Protein AF-A0A9W8DHP5-F1 (afdb_monomer_lite)

Foldseek 3Di:
DDDDDDPDDPPCDDPDDDDDDDDPDPPDFPLWAWDWDWFPDPDTWTWTWTQTPNFIKIATPPQRWIQQLRLVVVLVDDPVVSVVLLVPAPPWDAACDGDPNPGHITHHLVSSCVVCVVSVNCVVCVLSSPPDVVVRHD

Organism: NCBI:txid78921

Radius of gyration: 16.14 Å; chains: 1; bounding box: 45×44×38 Å

pLDDT: mean 78.42, std 23.82, range [28.86, 98.69]

Structure (mmCIF, N/CA/C/O backbone):
data_AF-A0A9W8DHP5-F1
#
_entry.id   AF-A0A9W8DHP5-F1
#
loop_
_atom_site.group_PDB
_atom_site.id
_atom_site.type_symbol
_atom_site.label_atom_id
_atom_site.label_alt_id
_atom_site.label_comp_id
_atom_site.label_asym_id
_atom_site.label_entity_id
_atom_site.label_seq_id
_atom_site.pdbx_PDB_ins_code
_atom_site.Cartn_x
_atom_site.Cartn_y
_atom_site.Cartn_z
_atom_site.occupancy
_atom_site.B_iso_or_equiv
_atom_site.auth_seq_id
_atom_site.auth_comp_id
_atom_site.auth_asym_id
_atom_site.auth_atom_id
_atom_site.pdbx_PDB_model_num
ATOM 1 N N . MET A 1 1 ? 25.128 29.783 13.810 1.00 34.41 1 MET A N 1
ATOM 2 C CA . MET A 1 1 ? 24.479 30.922 13.139 1.00 34.41 1 MET A CA 1
ATOM 3 C C . MET A 1 1 ? 2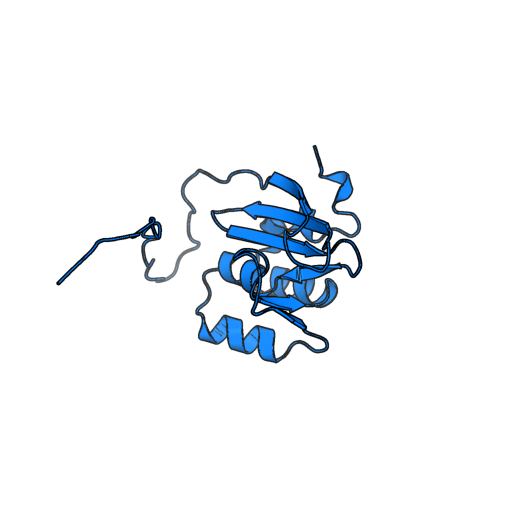3.971 30.416 11.815 1.00 34.41 1 MET A C 1
ATOM 5 O O . MET A 1 1 ? 24.686 29.699 11.128 1.00 34.41 1 MET A O 1
ATOM 9 N N . ASP A 1 2 ? 22.692 30.668 11.618 1.00 41.25 2 ASP A N 1
ATOM 10 C CA . ASP A 1 2 ? 21.738 30.018 10.730 1.00 41.25 2 ASP A CA 1
ATOM 11 C C . ASP A 1 2 ? 22.034 30.144 9.241 1.00 41.25 2 ASP A C 1
ATOM 13 O O . ASP A 1 2 ? 22.522 31.180 8.821 1.00 41.25 2 ASP A O 1
ATOM 17 N N . HIS A 1 3 ? 21.575 29.158 8.461 1.00 34.44 3 HIS A N 1
ATOM 18 C CA . HIS A 1 3 ? 20.894 29.363 7.173 1.00 34.44 3 HIS A CA 1
ATOM 19 C C . HIS A 1 3 ? 19.918 28.184 6.961 1.00 34.44 3 HIS A C 1
ATOM 21 O O . HIS A 1 3 ? 20.326 27.046 6.770 1.00 34.44 3 HIS A O 1
ATOM 27 N N . HIS A 1 4 ? 18.653 28.373 7.342 1.00 30.77 4 HIS A N 1
ATOM 28 C CA . HIS A 1 4 ? 17.521 28.675 6.451 1.00 30.77 4 HIS A CA 1
ATOM 29 C C . HIS A 1 4 ? 16.943 27.469 5.681 1.00 30.77 4 HIS A C 1
ATOM 31 O O . HIS A 1 4 ? 17.369 27.123 4.589 1.00 30.77 4 HIS A O 1
ATOM 37 N N . ALA A 1 5 ? 15.913 26.890 6.312 1.00 42.97 5 ALA A N 1
ATOM 38 C CA . ALA A 1 5 ? 14.591 26.596 5.757 1.00 42.97 5 ALA A CA 1
ATOM 39 C C . ALA A 1 5 ? 14.482 25.906 4.382 1.00 42.97 5 ALA A C 1
ATOM 41 O O . ALA A 1 5 ? 14.452 26.559 3.347 1.00 42.97 5 ALA A O 1
ATOM 42 N N . HIS A 1 6 ? 14.162 24.610 4.415 1.00 33.91 6 HIS A N 1
ATOM 43 C CA . HIS A 1 6 ? 13.219 24.018 3.463 1.00 33.91 6 HIS A CA 1
ATOM 44 C C . HIS A 1 6 ? 12.090 23.339 4.239 1.00 33.91 6 HIS A C 1
ATOM 46 O O . HIS A 1 6 ? 12.105 22.145 4.527 1.00 33.91 6 HIS A O 1
ATOM 52 N N . ASN A 1 7 ? 11.126 24.172 4.630 1.00 40.03 7 ASN A N 1
ATOM 53 C CA . ASN A 1 7 ? 9.798 23.755 5.042 1.00 40.03 7 ASN A CA 1
ATOM 54 C C . ASN A 1 7 ? 8.943 23.661 3.770 1.00 40.03 7 ASN A C 1
ATOM 56 O O . ASN A 1 7 ? 8.322 24.640 3.365 1.00 40.03 7 ASN A O 1
ATOM 60 N N . GLU A 1 8 ? 8.967 22.512 3.098 1.00 38.72 8 GLU A N 1
ATOM 61 C CA . GLU A 1 8 ? 8.029 22.217 2.013 1.00 38.72 8 GLU A CA 1
ATOM 62 C C . GLU A 1 8 ? 6.821 21.473 2.587 1.00 38.72 8 GLU A C 1
ATOM 64 O O . GLU A 1 8 ? 6.840 20.261 2.789 1.00 38.72 8 GLU A O 1
ATOM 69 N N . LEU A 1 9 ? 5.797 22.270 2.905 1.00 34.69 9 LEU A N 1
ATOM 70 C CA . LEU A 1 9 ? 4.367 21.951 2.885 1.00 34.69 9 LEU A CA 1
ATOM 71 C C . LEU A 1 9 ? 4.017 20.470 3.117 1.00 34.69 9 LEU A C 1
ATOM 73 O O . LEU A 1 9 ? 3.530 19.769 2.227 1.00 34.69 9 LEU A O 1
ATOM 77 N N . LEU A 1 10 ? 4.145 20.023 4.368 1.00 35.66 10 LEU A N 1
ATOM 78 C CA . LEU A 1 10 ? 3.189 19.051 4.883 1.00 35.66 10 LEU A CA 1
ATOM 79 C C . LEU A 1 10 ? 1.834 19.755 4.845 1.00 35.66 10 LEU A C 1
ATOM 81 O O . LEU A 1 10 ? 1.572 20.640 5.654 1.00 35.66 10 LEU A O 1
ATOM 85 N N . ALA A 1 11 ? 1.007 19.429 3.851 1.00 33.66 11 ALA A N 1
ATOM 86 C CA . ALA A 1 11 ? -0.389 19.820 3.873 1.00 33.66 11 ALA A CA 1
ATOM 87 C C . ALA A 1 11 ? -0.961 19.352 5.218 1.00 33.66 11 ALA A C 1
ATOM 89 O O . ALA A 1 11 ? -1.022 18.151 5.491 1.00 33.66 11 ALA A O 1
ATOM 90 N N . GLU A 1 12 ? -1.285 20.319 6.073 1.00 28.86 12 GLU A N 1
ATOM 91 C CA . GLU A 1 12 ? -1.978 20.149 7.343 1.00 28.86 12 GLU A CA 1
ATOM 92 C C . GLU A 1 12 ? -3.322 19.471 7.050 1.00 28.86 12 GLU A C 1
ATOM 94 O O . GLU A 1 12 ? -4.340 20.117 6.800 1.00 28.86 12 GLU A O 1
ATOM 99 N N . HIS A 1 13 ? -3.327 18.142 6.988 1.00 39.03 13 HIS A N 1
ATOM 100 C CA . HIS A 1 13 ? -4.560 17.379 6.941 1.00 39.03 13 HIS A CA 1
ATOM 101 C C . HIS A 1 13 ? -5.143 17.388 8.358 1.00 39.03 13 HIS A C 1
ATOM 103 O O . HIS A 1 13 ? -4.475 16.912 9.282 1.00 39.03 13 HIS A O 1
ATOM 109 N N . PRO A 1 14 ? -6.357 17.925 8.564 1.00 29.91 14 PRO A N 1
ATOM 110 C CA . PRO A 1 14 ? -6.941 18.009 9.891 1.00 29.91 14 PRO A CA 1
ATOM 111 C C . PRO A 1 14 ? -7.077 16.607 10.495 1.00 29.91 14 PRO A C 1
ATOM 113 O O . PRO A 1 14 ? -7.586 15.682 9.858 1.00 29.91 14 PRO A O 1
ATOM 116 N N . ILE A 1 15 ? -6.622 16.456 11.742 1.00 33.28 15 ILE A N 1
ATOM 117 C CA . ILE A 1 15 ? -6.877 15.271 12.563 1.00 33.28 15 ILE A CA 1
ATOM 118 C C . ILE A 1 15 ? -8.383 15.249 12.843 1.00 33.28 15 ILE A C 1
ATOM 120 O O . ILE A 1 15 ? -8.866 15.922 13.750 1.00 33.28 15 ILE A O 1
ATOM 124 N N . LEU A 1 16 ? -9.143 14.505 12.039 1.00 34.16 16 LEU A N 1
ATOM 125 C CA . LEU A 1 16 ? -10.560 14.268 12.298 1.00 34.16 16 LEU A CA 1
ATOM 126 C C . LEU A 1 16 ? -10.688 13.313 13.490 1.00 34.16 16 LEU A C 1
ATOM 128 O O . LEU A 1 16 ? -10.375 12.124 13.402 1.00 34.16 16 LEU A O 1
ATOM 132 N N . THR A 1 17 ? -11.141 13.845 14.622 1.00 31.91 17 THR A N 1
ATOM 133 C CA . THR A 1 17 ? -11.606 13.064 15.767 1.00 31.91 17 THR A CA 1
ATOM 134 C C . THR A 1 17 ? -12.852 12.275 15.353 1.00 31.91 17 THR A C 1
ATOM 136 O O . THR A 1 17 ? -13.871 12.839 14.964 1.00 31.91 17 THR A O 1
ATOM 139 N N . TYR A 1 18 ? -12.762 10.943 15.379 1.00 39.44 18 TYR A N 1
ATOM 140 C CA . TYR A 1 18 ? -13.830 10.058 14.914 1.00 39.44 18 TYR A CA 1
ATOM 141 C C . TYR A 1 18 ? -14.771 9.683 16.065 1.00 39.44 18 TYR A C 1
ATOM 143 O O . TYR A 1 18 ? -14.466 8.797 16.864 1.00 39.44 18 TYR A O 1
ATOM 151 N N . SER A 1 19 ? -15.931 10.332 16.131 1.00 31.70 19 SER A N 1
ATOM 152 C CA . SER A 1 19 ? -17.087 9.871 16.902 1.00 31.70 19 SER A CA 1
ATOM 153 C C . SER A 1 19 ? -18.234 9.582 15.938 1.00 31.70 19 SER A C 1
ATOM 155 O O . SER A 1 19 ? -18.848 10.512 15.432 1.00 31.70 19 SER A O 1
ATOM 157 N N . GLY A 1 20 ? -18.481 8.293 15.681 1.00 41.78 20 GLY A N 1
ATOM 158 C CA . GLY A 1 20 ? -19.734 7.750 15.143 1.00 41.78 20 GLY A CA 1
ATOM 159 C C . GLY A 1 20 ? -20.350 8.490 13.952 1.00 41.78 20 GLY A C 1
ATOM 160 O O . GLY A 1 20 ? -21.225 9.328 14.123 1.00 41.78 20 GLY A O 1
ATOM 161 N N . GLY A 1 21 ? -19.961 8.107 12.740 1.00 32.38 21 GLY A N 1
ATOM 162 C CA . GLY A 1 21 ? -20.611 8.556 11.510 1.00 32.38 21 GLY A CA 1
ATOM 163 C C . GLY A 1 21 ? -19.720 8.270 10.313 1.00 32.38 21 GLY A C 1
ATOM 164 O O . GLY A 1 21 ? -18.510 8.477 10.373 1.00 32.38 21 GLY A O 1
ATOM 165 N N . VAL A 1 22 ? -20.287 7.729 9.237 1.00 43.22 22 VAL A N 1
ATOM 166 C CA . VAL A 1 22 ? -19.584 7.563 7.957 1.00 43.22 22 VAL A CA 1
ATOM 167 C C . VAL A 1 22 ? -18.977 8.922 7.579 1.00 43.22 22 VAL A C 1
ATOM 169 O O . VAL A 1 22 ? -19.721 9.905 7.563 1.00 43.22 22 VAL A O 1
ATOM 172 N N . PRO A 1 23 ? -17.661 9.041 7.322 1.00 40.53 23 PRO A N 1
ATOM 173 C CA . PRO A 1 23 ? -17.107 10.326 6.937 1.00 40.53 23 PRO A CA 1
ATOM 174 C C . PRO A 1 23 ? -17.647 10.681 5.550 1.00 40.53 23 PRO A C 1
ATOM 176 O O . PRO A 1 23 ? -17.339 10.026 4.555 1.00 40.53 23 PRO A O 1
ATOM 179 N N . ALA A 1 24 ? -18.475 11.722 5.489 1.00 41.94 24 ALA A N 1
ATOM 180 C CA . ALA A 1 24 ? -18.806 12.394 4.246 1.00 41.94 24 ALA A CA 1
ATOM 181 C C . ALA A 1 24 ? -17.534 13.105 3.766 1.00 41.94 24 ALA A C 1
ATOM 183 O O . ALA A 1 24 ? -17.223 14.211 4.205 1.00 41.94 24 ALA A O 1
ATOM 184 N N . TYR A 1 25 ? -16.742 12.435 2.929 1.00 41.56 25 TYR A N 1
ATOM 185 C CA . TYR A 1 25 ? -15.581 13.050 2.293 1.00 41.56 25 TYR A CA 1
ATOM 186 C C . TYR A 1 25 ? -16.060 14.236 1.435 1.00 41.56 25 TYR A C 1
ATOM 188 O O . TYR A 1 25 ? -16.871 14.022 0.529 1.00 41.56 25 TYR A O 1
ATOM 196 N N . PRO A 1 26 ? -15.610 15.482 1.689 1.00 35.19 26 PRO A N 1
ATOM 197 C CA . PRO A 1 26 ? -15.983 16.607 0.848 1.00 35.19 26 PRO A CA 1
ATOM 198 C C . PRO A 1 26 ? -15.439 16.414 -0.572 1.00 35.19 26 PRO A C 1
ATOM 200 O O . PRO A 1 26 ? -14.327 15.931 -0.795 1.00 35.19 26 PRO A O 1
ATOM 203 N N . VAL A 1 27 ? -16.285 16.785 -1.530 1.00 41.41 27 VAL A N 1
ATOM 204 C CA . VAL A 1 27 ? -16.151 16.632 -2.979 1.00 41.41 27 VAL A CA 1
ATOM 205 C C . VAL A 1 27 ? -14.848 17.247 -3.497 1.00 41.41 27 VAL A C 1
ATOM 207 O O . VAL A 1 27 ? -14.752 18.430 -3.795 1.00 41.41 27 VAL A O 1
ATOM 210 N N . SER A 1 28 ? -13.828 16.411 -3.624 1.00 41.19 28 SER A N 1
ATOM 211 C CA . SER A 1 28 ? -12.833 16.460 -4.702 1.00 41.19 28 SER A CA 1
ATOM 212 C C . SER A 1 28 ? -12.175 15.086 -4.814 1.00 41.19 28 SER A C 1
ATOM 214 O O . SER A 1 28 ? -10.959 14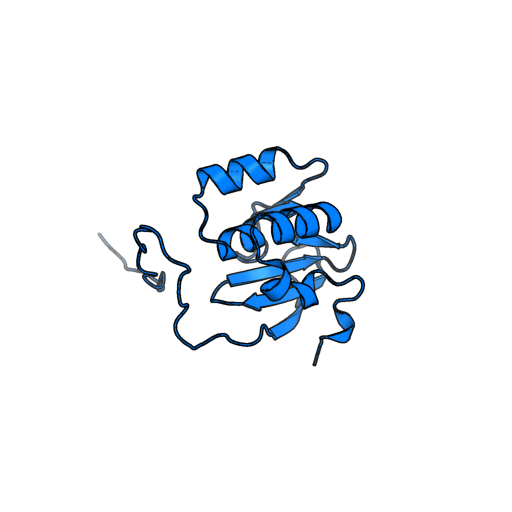.920 -4.742 1.00 41.19 28 SER A O 1
ATOM 216 N N . VAL A 1 29 ? -13.020 14.064 -4.990 1.00 42.66 29 VAL A N 1
ATOM 217 C CA . VAL A 1 29 ? -12.588 12.749 -5.462 1.00 42.66 29 VAL A CA 1
ATOM 218 C C . VAL A 1 29 ? -12.009 12.968 -6.856 1.00 42.66 29 VAL A C 1
ATOM 220 O O . VAL A 1 29 ? -12.739 13.014 -7.845 1.00 42.66 29 VAL A O 1
ATOM 223 N N . ARG A 1 30 ? -10.691 13.150 -6.960 1.00 47.53 30 ARG A N 1
ATOM 224 C CA . ARG A 1 30 ? -10.027 12.922 -8.240 1.00 47.53 30 ARG A CA 1
ATOM 225 C C . ARG A 1 30 ? -10.210 11.436 -8.512 1.00 47.53 30 ARG A C 1
ATOM 227 O O . ARG A 1 30 ? -9.699 10.610 -7.756 1.00 47.53 30 ARG A O 1
ATOM 234 N N . VAL A 1 31 ? -11.004 11.106 -9.532 1.00 53.84 31 VAL A N 1
ATOM 235 C CA . VAL A 1 31 ? -11.024 9.760 -10.113 1.00 53.84 31 VAL A CA 1
ATOM 236 C C . VAL A 1 31 ? -9.564 9.387 -10.322 1.00 53.84 31 VAL A C 1
ATOM 238 O O . VAL A 1 31 ? -8.832 10.150 -10.952 1.00 53.84 31 VAL A O 1
ATOM 241 N N . GLY A 1 32 ? -9.118 8.313 -9.671 1.00 59.12 32 GLY A N 1
ATOM 242 C CA . GLY A 1 32 ? -7.689 8.077 -9.549 1.00 59.12 32 GLY A CA 1
ATOM 243 C C . GLY A 1 32 ? -7.034 7.973 -10.924 1.00 59.12 32 GLY A C 1
ATOM 244 O O . GLY A 1 32 ? -7.530 7.245 -11.784 1.00 59.12 32 GLY A O 1
ATOM 245 N N . SER A 1 33 ? -5.951 8.721 -11.132 1.00 72.62 33 SER A N 1
ATOM 246 C CA . SER A 1 33 ? -5.180 8.648 -12.374 1.00 72.62 33 SER A CA 1
ATOM 247 C C . SER A 1 33 ? -4.244 7.457 -12.281 1.00 72.62 33 SER A C 1
ATOM 249 O O . SER A 1 33 ? -3.470 7.359 -11.323 1.00 72.62 33 SER A O 1
ATOM 251 N N . LEU A 1 34 ? -4.359 6.540 -13.242 1.00 74.88 34 LEU A N 1
ATOM 252 C CA . LEU A 1 34 ? -3.445 5.421 -13.379 1.00 74.88 34 LEU A CA 1
ATOM 253 C C . LEU A 1 34 ? -2.378 5.779 -14.413 1.00 74.88 34 LEU A C 1
ATOM 255 O O . LEU A 1 34 ? -2.699 6.095 -15.551 1.00 74.88 34 LEU A O 1
ATOM 259 N N . THR A 1 35 ? -1.112 5.709 -14.023 1.00 77.25 35 THR A N 1
ATOM 260 C CA . THR A 1 35 ? 0.023 5.949 -14.924 1.00 77.25 35 THR A CA 1
ATOM 261 C C . THR A 1 35 ? 1.024 4.807 -14.835 1.00 77.25 35 THR A C 1
ATOM 263 O O . THR A 1 35 ? 1.147 4.156 -13.792 1.00 77.25 35 THR A O 1
ATOM 266 N N . LEU A 1 36 ? 1.745 4.557 -15.929 1.00 78.38 36 LEU A N 1
ATOM 267 C CA . LEU A 1 36 ? 2.955 3.739 -15.918 1.00 78.38 36 LEU A CA 1
ATOM 268 C C . LEU A 1 36 ? 4.155 4.659 -15.671 1.00 78.38 36 LEU A C 1
ATOM 270 O O . LEU A 1 36 ? 4.311 5.670 -16.351 1.00 78.38 36 LEU A O 1
ATOM 274 N N . GLY A 1 37 ? 4.999 4.317 -14.704 1.00 76.06 37 GLY A N 1
ATOM 275 C CA . GLY A 1 37 ? 6.182 5.101 -14.359 1.00 76.06 37 GLY A CA 1
ATOM 276 C C . GLY A 1 37 ? 7.386 4.231 -14.033 1.00 76.06 37 GLY A C 1
ATOM 277 O O . GLY A 1 37 ? 7.258 3.032 -13.789 1.00 76.06 37 GLY A O 1
ATOM 278 N N . VAL A 1 38 ? 8.556 4.863 -14.010 1.00 74.12 38 VAL A N 1
ATOM 279 C CA . VAL A 1 38 ? 9.845 4.240 -13.703 1.00 74.12 38 VAL A CA 1
ATOM 280 C C . VAL A 1 38 ? 10.431 4.913 -12.463 1.00 74.12 38 VAL A C 1
ATOM 282 O O . VAL A 1 38 ? 10.428 6.139 -12.381 1.00 74.12 38 VAL A O 1
ATOM 285 N N . SER A 1 39 ? 10.933 4.142 -11.495 1.00 70.75 39 SER A N 1
ATOM 286 C CA . SER A 1 39 ? 11.704 4.711 -10.378 1.00 70.75 39 SER A CA 1
ATOM 287 C C . SER A 1 39 ? 13.125 5.096 -10.809 1.00 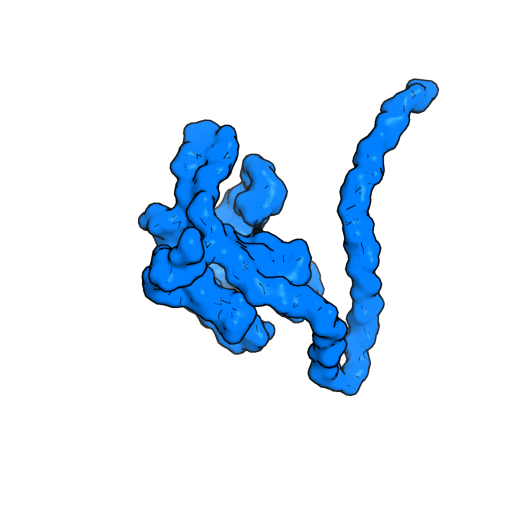70.75 39 SER A C 1
ATOM 289 O O . SER A 1 39 ? 13.770 4.325 -11.516 1.00 70.75 39 SER A O 1
ATOM 291 N N . GLU A 1 40 ? 13.634 6.230 -10.323 1.00 64.25 40 GLU A N 1
ATOM 292 C CA . GLU A 1 40 ? 14.939 6.812 -10.706 1.00 64.25 40 GLU A CA 1
ATOM 293 C C . GLU A 1 40 ? 16.183 6.083 -10.142 1.00 64.25 40 GLU A C 1
ATOM 295 O O . GLU A 1 40 ? 17.308 6.449 -10.473 1.00 64.25 40 GLU A O 1
ATOM 300 N N . ASP A 1 41 ? 16.022 5.045 -9.314 1.00 61.84 41 ASP A N 1
ATOM 301 C CA . ASP A 1 41 ? 17.145 4.378 -8.636 1.00 61.84 41 ASP A CA 1
ATOM 302 C C . ASP A 1 41 ? 17.779 3.239 -9.469 1.00 61.84 41 ASP A C 1
ATOM 304 O O . ASP A 1 41 ? 17.147 2.686 -10.367 1.00 61.84 41 ASP A O 1
ATOM 308 N N . ASN A 1 42 ? 19.006 2.821 -9.099 1.00 43.69 42 ASN A N 1
ATOM 309 C CA . ASN A 1 42 ? 19.901 1.819 -9.733 1.00 43.69 42 ASN A CA 1
ATOM 310 C C . ASN A 1 42 ? 19.310 0.435 -10.112 1.00 43.69 42 ASN A C 1
ATOM 312 O O . ASN A 1 42 ? 20.020 -0.405 -10.666 1.00 43.69 42 ASN A O 1
ATOM 316 N N . ALA A 1 43 ? 18.033 0.180 -9.850 1.00 61.00 43 ALA A N 1
ATOM 317 C CA . ALA A 1 43 ? 17.263 -0.864 -10.504 1.00 61.00 43 ALA A CA 1
ATOM 318 C C . ALA A 1 43 ? 16.009 -0.204 -11.078 1.00 61.00 43 ALA A C 1
ATOM 320 O O . ALA A 1 43 ? 15.139 0.236 -10.331 1.00 61.00 43 ALA A O 1
ATOM 321 N N . ARG A 1 44 ? 15.918 -0.126 -12.407 1.00 71.06 44 ARG A N 1
ATOM 322 C CA . ARG A 1 44 ? 14.730 0.361 -13.108 1.00 71.06 44 ARG A CA 1
ATOM 323 C C . ARG A 1 44 ? 13.523 -0.494 -12.695 1.00 71.06 44 ARG A C 1
ATOM 325 O O . ARG A 1 44 ? 13.453 -1.663 -13.069 1.00 71.06 44 ARG A O 1
ATOM 332 N N . ILE A 1 45 ? 12.598 0.056 -11.907 1.00 76.69 45 ILE A N 1
ATOM 333 C CA . ILE A 1 45 ? 11.353 -0.624 -11.526 1.00 76.69 45 ILE A CA 1
ATOM 334 C C . ILE A 1 45 ? 10.198 0.061 -12.243 1.00 76.69 45 ILE A C 1
ATOM 336 O O . ILE A 1 45 ? 9.909 1.228 -11.980 1.00 76.69 45 ILE A O 1
ATOM 340 N N . ASP A 1 46 ? 9.515 -0.694 -13.100 1.00 88.44 46 ASP A N 1
ATOM 341 C CA . ASP A 1 46 ? 8.278 -0.249 -13.732 1.00 88.44 46 ASP A CA 1
ATOM 342 C C . ASP A 1 46 ? 7.098 -0.431 -12.760 1.00 88.44 46 ASP A C 1
ATOM 344 O O . ASP A 1 46 ? 6.918 -1.491 -12.137 1.00 88.44 46 ASP A O 1
ATOM 348 N N . LEU A 1 47 ? 6.294 0.622 -12.620 1.00 91.62 47 LEU A N 1
ATOM 349 C CA . LEU A 1 47 ? 5.206 0.729 -11.654 1.00 91.62 47 LEU A CA 1
ATOM 350 C C . LEU A 1 47 ? 3.918 1.199 -12.327 1.00 91.62 47 LEU A C 1
ATOM 352 O O . LEU A 1 47 ? 3.915 2.207 -13.025 1.00 91.62 47 LEU A O 1
ATOM 356 N N . TYR A 1 48 ? 2.804 0.557 -11.992 1.00 93.38 48 TYR A N 1
ATOM 357 C CA . TYR A 1 48 ? 1.498 1.198 -12.062 1.00 93.38 48 TYR A CA 1
ATOM 358 C C . TYR A 1 48 ? 1.332 2.104 -10.842 1.00 93.38 48 TYR A C 1
ATOM 360 O O . TYR A 1 48 ? 1.507 1.656 -9.704 1.00 93.38 48 TYR A O 1
ATOM 368 N N . ARG A 1 49 ? 0.985 3.368 -11.063 1.00 92.44 49 ARG A N 1
ATOM 369 C CA . ARG A 1 49 ? 0.769 4.374 -10.021 1.00 92.44 49 ARG A CA 1
ATOM 370 C C . ARG A 1 49 ? -0.677 4.838 -10.056 1.00 92.44 49 ARG A C 1
ATOM 372 O O . ARG A 1 49 ? -1.114 5.316 -11.092 1.00 92.44 49 ARG A O 1
ATOM 379 N N . LEU A 1 50 ? -1.377 4.731 -8.929 1.00 92.50 50 LEU A N 1
ATOM 380 C CA . LEU A 1 50 ? -2.719 5.274 -8.738 1.00 92.50 50 LEU A CA 1
ATOM 381 C C . LEU A 1 50 ? -2.678 6.389 -7.690 1.00 92.50 50 LEU A C 1
ATOM 383 O O . LEU A 1 50 ? -2.386 6.130 -6.519 1.00 92.50 50 LEU A O 1
ATOM 387 N N . ASP A 1 51 ? -2.987 7.611 -8.111 1.00 90.44 51 ASP A N 1
ATOM 388 C CA . ASP A 1 51 ? -3.130 8.755 -7.209 1.00 90.44 51 ASP A CA 1
ATOM 389 C C . ASP A 1 51 ? -4.597 8.916 -6.793 1.00 90.44 51 ASP A C 1
ATOM 391 O O . ASP A 1 51 ? -5.463 9.119 -7.638 1.00 90.44 51 ASP A O 1
ATOM 395 N N . ILE A 1 52 ? -4.891 8.818 -5.494 1.00 82.56 52 ILE A N 1
ATOM 396 C CA . ILE A 1 52 ? -6.247 8.890 -4.940 1.00 82.56 52 ILE A CA 1
ATOM 397 C C . ILE A 1 52 ? -6.253 9.572 -3.571 1.00 82.56 52 ILE A C 1
ATOM 399 O O . ILE A 1 52 ? -5.466 9.231 -2.692 1.00 82.56 52 ILE A O 1
ATOM 403 N N . ASN A 1 53 ? -7.158 10.536 -3.375 1.00 77.75 53 ASN A N 1
ATOM 404 C CA . ASN A 1 53 ? -7.357 11.248 -2.104 1.00 77.75 53 ASN A CA 1
ATOM 405 C C . ASN A 1 53 ? -6.054 11.803 -1.484 1.00 77.75 53 ASN A C 1
ATOM 407 O O . ASN A 1 53 ? -5.855 11.724 -0.277 1.00 77.75 53 ASN A O 1
ATOM 411 N N . GLY A 1 54 ? -5.141 12.322 -2.315 1.00 84.75 54 GLY A N 1
ATOM 412 C CA . GLY A 1 54 ? -3.843 12.851 -1.867 1.00 84.75 54 GLY A CA 1
ATOM 413 C C . GLY A 1 54 ? -2.776 11.789 -1.569 1.00 84.75 54 GLY A C 1
ATOM 414 O O . GLY A 1 54 ? -1.659 12.131 -1.189 1.00 84.75 54 GLY A O 1
ATOM 415 N N . TYR A 1 55 ? -3.081 10.507 -1.775 1.00 90.00 55 TYR A N 1
ATOM 416 C CA . TYR A 1 55 ? -2.144 9.401 -1.620 1.00 90.00 55 TYR A CA 1
ATOM 417 C C . TYR A 1 55 ? -1.771 8.792 -2.964 1.00 90.00 55 TYR A C 1
ATOM 419 O O . TYR A 1 55 ? -2.603 8.621 -3.848 1.00 90.00 55 TYR A O 1
ATOM 427 N N . THR A 1 56 ? -0.519 8.368 -3.066 1.00 92.75 56 THR A N 1
ATOM 428 C CA . THR A 1 56 ? -0.016 7.596 -4.199 1.00 92.75 56 THR A CA 1
ATOM 429 C C . THR A 1 56 ? 0.157 6.144 -3.785 1.00 92.75 56 THR A C 1
ATOM 431 O O . THR A 1 56 ? 0.970 5.854 -2.903 1.00 92.75 56 THR A O 1
ATOM 434 N N . VAL A 1 57 ? -0.564 5.229 -4.434 1.00 95.31 57 VAL A N 1
ATOM 435 C CA . VAL A 1 57 ? -0.398 3.781 -4.257 1.00 95.31 57 VAL A CA 1
ATOM 436 C C . VAL A 1 57 ? 0.212 3.192 -5.523 1.00 95.31 57 VAL A C 1
ATOM 438 O O . VAL A 1 57 ? -0.247 3.465 -6.629 1.00 95.31 57 VAL A O 1
ATOM 441 N N . CYS A 1 58 ? 1.252 2.375 -5.366 1.00 95.50 58 CYS A N 1
ATOM 442 C CA . CYS A 1 58 ? 1.975 1.784 -6.489 1.00 95.50 58 CYS A CA 1
ATOM 443 C C . CYS A 1 58 ? 1.872 0.257 -6.495 1.00 95.50 58 CYS A C 1
ATOM 445 O O . CYS A 1 58 ? 1.862 -0.374 -5.432 1.00 95.50 58 CYS A O 1
ATOM 447 N N . ARG A 1 59 ? 1.877 -0.322 -7.698 1.00 96.69 59 ARG A N 1
ATOM 448 C CA . ARG A 1 59 ? 2.024 -1.756 -7.967 1.00 96.69 59 ARG A CA 1
ATOM 449 C C . ARG A 1 59 ? 3.179 -1.985 -8.938 1.00 96.69 59 ARG A C 1
ATOM 451 O O . ARG A 1 59 ? 3.225 -1.349 -9.983 1.00 96.69 59 ARG A O 1
ATOM 458 N N . ARG A 1 60 ? 4.086 -2.907 -8.620 1.00 95.12 60 ARG A N 1
ATOM 459 C CA . ARG A 1 60 ? 5.172 -3.330 -9.516 1.00 95.12 60 ARG A CA 1
ATOM 460 C C . ARG A 1 60 ? 4.615 -4.127 -10.686 1.00 95.12 60 ARG A C 1
ATOM 462 O O . ARG A 1 60 ? 3.810 -5.033 -10.483 1.00 95.12 60 ARG A O 1
ATOM 469 N N . VAL A 1 61 ? 5.093 -3.831 -11.890 1.00 93.44 61 VAL A N 1
ATOM 470 C CA . VAL A 1 61 ? 4.693 -4.548 -13.111 1.00 93.44 61 VAL A CA 1
ATOM 471 C C . VAL A 1 61 ? 5.223 -5.987 -13.099 1.00 93.44 61 VAL A C 1
ATOM 473 O O . VAL A 1 61 ? 4.491 -6.924 -13.393 1.00 93.44 61 VAL A O 1
ATOM 476 N N . ARG A 1 62 ? 6.486 -6.175 -12.696 1.00 91.81 62 ARG A N 1
ATOM 477 C CA . ARG A 1 62 ? 7.202 -7.461 -12.784 1.00 91.81 62 ARG A CA 1
ATOM 478 C C . ARG A 1 62 ? 6.612 -8.581 -11.921 1.00 91.81 62 ARG A C 1
ATOM 480 O O . ARG A 1 62 ? 6.580 -9.728 -12.348 1.00 91.81 62 ARG A O 1
ATOM 487 N N . ASP A 1 63 ? 6.237 -8.272 -10.682 1.00 94.62 63 ASP A N 1
ATOM 488 C CA . ASP A 1 63 ? 5.871 -9.268 -9.660 1.00 94.62 63 ASP A CA 1
ATOM 489 C C . ASP A 1 63 ? 4.510 -8.993 -9.000 1.00 94.62 63 ASP A C 1
ATOM 491 O O . ASP A 1 63 ? 4.082 -9.739 -8.121 1.00 94.62 63 ASP A O 1
ATOM 495 N N . ASN A 1 64 ? 3.804 -7.945 -9.438 1.00 96.56 64 ASN A N 1
ATOM 496 C CA . ASN A 1 64 ? 2.499 -7.533 -8.923 1.00 96.56 64 ASN A CA 1
ATOM 497 C C . ASN A 1 64 ? 2.476 -7.180 -7.430 1.00 96.56 64 ASN A C 1
ATOM 499 O O . ASN A 1 64 ? 1.402 -7.114 -6.828 1.00 96.56 64 ASN A O 1
ATOM 503 N N . TYR A 1 65 ? 3.631 -6.913 -6.818 1.00 97.81 65 TYR A N 1
ATOM 504 C CA . TYR A 1 65 ? 3.656 -6.429 -5.445 1.00 97.81 65 TYR A CA 1
ATOM 505 C C . TYR A 1 65 ? 3.074 -5.021 -5.369 1.00 97.81 65 TYR A C 1
ATOM 507 O O . TYR A 1 65 ? 3.354 -4.168 -6.209 1.00 97.81 65 TYR A O 1
ATOM 515 N N . VAL A 1 66 ? 2.297 -4.762 -4.323 1.00 98.19 66 VAL A N 1
ATOM 516 C CA . VAL A 1 66 ? 1.652 -3.474 -4.053 1.00 98.19 66 VAL A CA 1
ATOM 517 C C . VAL A 1 66 ? 2.285 -2.851 -2.817 1.00 98.19 66 VAL A C 1
ATOM 519 O O . VAL A 1 66 ? 2.561 -3.554 -1.843 1.00 98.19 66 VAL A O 1
ATOM 522 N N . ASN A 1 67 ? 2.492 -1.535 -2.813 1.00 98.00 67 ASN A N 1
ATOM 523 C CA . ASN A 1 67 ? 2.945 -0.828 -1.617 1.00 98.00 67 ASN A CA 1
ATOM 524 C C . ASN A 1 67 ? 1.816 -0.785 -0.566 1.00 98.00 67 ASN A C 1
ATOM 526 O O . ASN A 1 67 ? 0.961 0.105 -0.564 1.00 98.00 67 ASN A O 1
ATOM 530 N N . GLY A 1 68 ? 1.821 -1.761 0.343 1.00 98.12 68 GLY A N 1
ATOM 531 C CA . GLY A 1 68 ? 0.833 -1.932 1.405 1.00 98.12 68 GLY A CA 1
ATOM 532 C C . GLY A 1 68 ? 0.852 -0.805 2.438 1.00 98.12 68 GLY A C 1
ATOM 533 O O . GLY A 1 68 ? -0.185 -0.479 3.011 1.00 98.12 68 GLY A O 1
ATOM 534 N N . THR A 1 69 ? 2.004 -0.156 2.649 1.00 98.12 69 THR A N 1
ATOM 535 C CA . THR A 1 69 ? 2.080 1.041 3.501 1.00 98.12 69 THR A CA 1
ATOM 536 C C . THR A 1 69 ? 1.250 2.177 2.920 1.00 98.12 69 THR A C 1
ATOM 538 O O . THR A 1 69 ? 0.483 2.797 3.653 1.00 98.12 69 THR A O 1
ATOM 541 N N . LYS A 1 70 ? 1.376 2.439 1.615 1.00 96.88 70 LYS A N 1
ATOM 542 C CA . LYS A 1 70 ? 0.612 3.503 0.954 1.00 96.88 70 LYS A CA 1
ATOM 543 C C . LYS A 1 70 ? -0.866 3.148 0.829 1.00 96.88 70 LYS A C 1
ATOM 545 O O . LYS A 1 70 ? -1.693 4.006 1.108 1.00 96.88 70 LYS A O 1
ATOM 550 N N . LEU A 1 71 ? -1.185 1.887 0.523 1.00 97.25 71 LEU A N 1
ATOM 551 C CA . LEU A 1 71 ? -2.560 1.375 0.518 1.00 97.25 71 LEU A CA 1
ATOM 552 C C . LEU A 1 71 ? -3.260 1.643 1.851 1.00 97.25 71 LEU A C 1
ATOM 554 O O . LEU A 1 71 ? -4.337 2.213 1.876 1.00 97.25 71 LEU A O 1
ATOM 558 N N . LEU A 1 72 ? -2.652 1.272 2.977 1.00 96.94 72 LEU A N 1
ATOM 559 C CA . LEU A 1 72 ? -3.306 1.432 4.277 1.00 96.94 72 LEU A CA 1
ATOM 560 C C . LEU A 1 72 ? -3.365 2.889 4.751 1.00 96.94 72 LEU A C 1
ATOM 562 O O . LEU A 1 72 ? -4.229 3.218 5.559 1.00 96.94 72 LEU A O 1
ATOM 566 N N . ASN A 1 73 ? -2.509 3.779 4.243 1.00 94.81 73 ASN A N 1
ATOM 567 C CA . ASN A 1 73 ? -2.626 5.207 4.542 1.00 94.81 73 ASN A CA 1
ATOM 568 C C . ASN A 1 73 ? -3.924 5.814 3.972 1.00 94.81 73 ASN A C 1
ATOM 570 O O . ASN A 1 73 ? -4.428 6.763 4.562 1.00 94.81 73 ASN A O 1
ATOM 574 N N . THR A 1 74 ? -4.508 5.245 2.906 1.00 93.56 74 THR A N 1
ATOM 575 C CA . THR A 1 74 ? -5.783 5.737 2.342 1.00 93.56 74 THR A CA 1
ATOM 576 C C . THR A 1 74 ? -6.988 5.468 3.248 1.00 93.56 74 THR A C 1
ATOM 578 O O . THR A 1 74 ? -8.040 6.070 3.064 1.00 93.56 74 THR A O 1
ATOM 581 N N . THR A 1 75 ? -6.838 4.577 4.232 1.00 93.31 75 THR A N 1
ATOM 582 C CA . THR A 1 75 ? -7.920 4.133 5.127 1.00 93.31 75 THR A CA 1
ATOM 583 C C . THR A 1 75 ? -8.094 5.027 6.361 1.00 93.31 75 THR A C 1
ATOM 585 O O . THR A 1 75 ? -9.078 4.897 7.081 1.00 93.31 75 THR A O 1
ATOM 588 N N . GLY A 1 76 ? -7.113 5.885 6.669 1.00 89.94 76 GLY A N 1
ATOM 589 C CA . GLY A 1 76 ? -7.105 6.695 7.894 1.00 89.94 76 GLY A CA 1
ATOM 590 C C . GLY A 1 76 ? -6.835 5.922 9.196 1.00 89.94 76 GLY A C 1
ATOM 591 O O . GLY A 1 76 ? -6.928 6.499 10.279 1.00 89.94 76 GLY A O 1
ATOM 592 N N . ILE A 1 77 ? -6.485 4.628 9.143 1.00 94.44 77 ILE A N 1
ATOM 593 C CA . ILE A 1 77 ? -6.133 3.872 10.355 1.00 94.44 77 ILE A CA 1
ATOM 594 C C . ILE A 1 77 ? -4.853 4.401 11.012 1.00 94.44 77 ILE A C 1
ATOM 596 O O . ILE A 1 77 ? -3.958 4.946 10.366 1.00 94.44 77 ILE A O 1
ATOM 600 N N . THR A 1 78 ? -4.717 4.164 12.318 1.00 97.12 78 THR A N 1
ATOM 601 C CA . THR A 1 78 ? -3.511 4.567 13.048 1.00 97.12 78 THR A CA 1
ATOM 602 C C . THR A 1 78 ? -2.262 3.853 12.530 1.00 97.12 78 THR A C 1
ATOM 604 O O . THR A 1 78 ? -2.297 2.687 12.122 1.00 97.12 78 THR A O 1
ATOM 607 N N . ARG A 1 79 ? -1.114 4.531 12.646 1.00 96.44 79 ARG A N 1
ATOM 608 C CA . ARG A 1 79 ? 0.207 3.971 12.329 1.00 96.44 79 ARG A CA 1
ATOM 609 C C . ARG A 1 79 ? 0.442 2.602 12.977 1.00 96.44 79 ARG A C 1
ATOM 611 O O . ARG A 1 79 ? 0.884 1.684 12.298 1.00 96.44 79 ARG A O 1
ATOM 618 N N . GLY A 1 80 ? 0.106 2.450 14.261 1.00 97.75 80 GLY A N 1
ATOM 619 C CA . GLY A 1 80 ? 0.271 1.183 14.979 1.00 97.75 80 GLY A CA 1
ATOM 620 C C . GLY A 1 80 ? -0.557 0.041 14.381 1.00 97.75 80 GLY A C 1
ATOM 621 O O . GLY A 1 80 ? -0.031 -1.050 14.177 1.00 97.75 80 GLY A O 1
ATOM 622 N N . LYS A 1 81 ? -1.826 0.298 14.022 1.00 97.19 81 LYS A N 1
ATOM 623 C CA . LYS A 1 81 ? -2.694 -0.699 13.366 1.00 97.19 81 LYS A CA 1
ATOM 624 C C . LYS A 1 81 ? -2.169 -1.083 11.983 1.00 97.19 81 LYS A C 1
ATOM 626 O O . LYS A 1 81 ? -2.135 -2.267 11.656 1.00 97.19 81 LYS A O 1
ATOM 631 N N . ARG A 1 82 ? -1.716 -0.101 11.199 1.00 98.19 82 ARG A N 1
ATOM 632 C CA . ARG A 1 82 ? -1.086 -0.326 9.892 1.00 98.19 82 ARG A CA 1
ATOM 633 C C . ARG A 1 82 ? 0.150 -1.214 10.008 1.00 98.19 82 ARG A C 1
ATOM 635 O O . ARG A 1 82 ? 0.260 -2.217 9.307 1.00 98.19 82 ARG A O 1
ATOM 642 N N . ASP A 1 83 ? 1.075 -0.838 10.887 1.00 97.75 83 ASP A N 1
ATOM 643 C CA . ASP A 1 83 ? 2.349 -1.536 11.049 1.00 97.75 83 ASP A CA 1
ATOM 644 C C . ASP A 1 83 ? 2.111 -2.970 11.567 1.00 97.75 83 ASP A C 1
ATOM 646 O O . ASP A 1 83 ? 2.747 -3.909 11.087 1.00 97.75 83 ASP A O 1
ATOM 650 N N . ALA A 1 84 ? 1.130 -3.165 12.458 1.00 97.81 84 ALA A N 1
ATOM 651 C CA . ALA A 1 84 ? 0.701 -4.487 12.916 1.00 97.81 84 ALA A CA 1
ATOM 652 C C . ALA A 1 84 ? 0.127 -5.348 11.778 1.00 97.81 84 ALA A C 1
ATOM 654 O O . ALA A 1 84 ? 0.546 -6.494 11.622 1.00 97.81 84 ALA A O 1
ATOM 655 N N . ALA A 1 85 ? -0.772 -4.802 10.951 1.00 97.75 85 ALA A N 1
ATOM 656 C CA . ALA A 1 85 ? -1.345 -5.527 9.817 1.00 97.75 85 ALA A CA 1
ATOM 657 C C . ALA A 1 85 ? -0.250 -5.994 8.842 1.00 97.75 85 ALA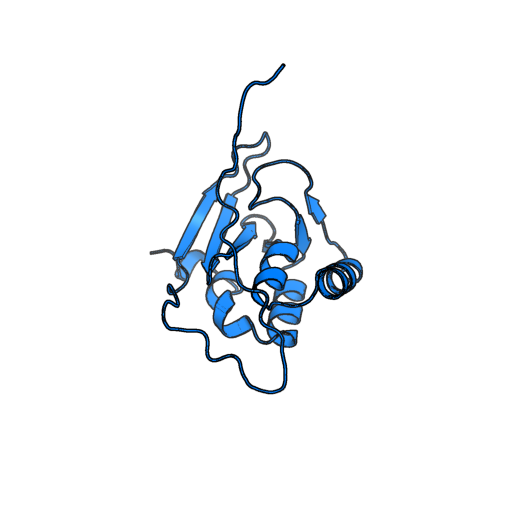 A C 1
ATOM 659 O O . ALA A 1 85 ? -0.169 -7.178 8.514 1.00 97.75 85 ALA A O 1
ATOM 660 N N . LEU A 1 86 ? 0.660 -5.096 8.454 1.00 98.25 86 LEU A N 1
ATOM 661 C CA . LEU A 1 86 ? 1.741 -5.399 7.511 1.00 98.25 86 LEU A CA 1
ATOM 662 C C . LEU A 1 86 ? 2.768 -6.388 8.077 1.00 98.25 86 LEU A C 1
ATOM 664 O O . LEU A 1 86 ? 3.294 -7.215 7.334 1.00 98.25 86 LEU A O 1
ATOM 668 N N . LYS A 1 87 ? 3.035 -6.354 9.390 1.00 97.69 87 LYS A N 1
ATOM 669 C CA . LYS A 1 87 ? 3.968 -7.279 10.056 1.00 97.69 87 LYS A CA 1
ATOM 670 C C . LYS A 1 87 ? 3.515 -8.742 9.990 1.00 97.69 87 LYS A C 1
ATOM 672 O O . LYS A 1 87 ? 4.357 -9.633 10.096 1.00 97.69 87 LYS A O 1
ATOM 677 N N . THR A 1 88 ? 2.223 -9.002 9.804 1.00 95.62 88 THR A N 1
ATOM 678 C CA . THR A 1 88 ? 1.690 -10.373 9.699 1.00 95.62 88 THR A CA 1
ATOM 679 C C . THR A 1 88 ? 1.733 -10.942 8.283 1.00 95.62 88 THR A C 1
ATOM 681 O O . THR A 1 88 ? 1.587 -12.148 8.115 1.00 95.62 88 THR A O 1
ATOM 684 N N . ILE A 1 89 ? 1.976 -10.109 7.265 1.00 97.62 89 ILE A N 1
ATOM 685 C CA . ILE A 1 89 ? 1.941 -10.555 5.871 1.00 97.62 89 ILE A CA 1
ATOM 686 C C . ILE A 1 89 ? 3.213 -11.353 5.527 1.00 97.62 89 ILE A C 1
ATOM 688 O O . ILE A 1 89 ? 4.322 -10.810 5.676 1.00 97.62 89 ILE A O 1
ATOM 692 N N . PRO A 1 90 ? 3.082 -12.612 5.059 1.00 95.25 90 PRO A N 1
ATOM 693 C CA . PRO A 1 90 ? 4.207 -13.416 4.598 1.00 95.25 90 PRO A CA 1
ATOM 694 C C . PRO A 1 90 ? 4.722 -12.919 3.243 1.00 95.25 90 PRO A C 1
ATOM 696 O O . PRO A 1 90 ? 3.970 -12.375 2.433 1.00 95.25 90 PRO A O 1
ATOM 699 N N . GLY A 1 91 ? 6.022 -13.101 2.996 1.00 93.50 91 GLY A N 1
ATOM 700 C CA . GLY A 1 91 ? 6.651 -12.725 1.725 1.00 93.50 91 GLY A CA 1
ATOM 701 C C . GLY A 1 91 ? 6.685 -11.218 1.449 1.00 93.50 91 GLY A C 1
ATOM 702 O O . GLY A 1 91 ? 6.873 -10.823 0.303 1.00 93.50 91 GLY A O 1
ATOM 703 N N . ARG A 1 92 ? 6.477 -10.374 2.469 1.00 97.44 92 ARG A N 1
ATOM 704 C CA . ARG A 1 92 ? 6.590 -8.916 2.343 1.00 97.44 92 ARG A CA 1
ATOM 705 C C . ARG A 1 92 ? 8.031 -8.483 2.063 1.00 97.44 92 ARG A C 1
ATOM 707 O O . ARG A 1 92 ? 8.970 -9.054 2.612 1.00 97.44 92 ARG A O 1
ATOM 714 N N . ASP A 1 93 ? 8.174 -7.410 1.303 1.00 96.50 93 ASP A N 1
ATOM 715 C CA . ASP A 1 93 ? 9.445 -6.764 0.975 1.00 96.50 93 ASP A CA 1
ATOM 716 C C . ASP A 1 93 ? 9.480 -5.354 1.590 1.00 96.50 93 ASP A C 1
ATOM 718 O O . ASP A 1 93 ? 8.487 -4.629 1.550 1.00 96.50 93 ASP A O 1
ATOM 722 N N . VAL A 1 94 ? 10.587 -4.961 2.222 1.00 96.69 94 VAL A N 1
ATOM 723 C CA . VAL A 1 94 ? 10.699 -3.676 2.932 1.00 96.69 94 VAL A CA 1
ATOM 724 C C . VAL A 1 94 ? 11.687 -2.775 2.208 1.00 96.69 94 VAL A C 1
ATOM 726 O O . VAL A 1 94 ? 12.899 -2.938 2.325 1.00 96.69 94 VAL A O 1
ATOM 729 N N . VAL A 1 95 ? 11.160 -1.752 1.541 1.00 93.94 95 VAL A N 1
ATOM 730 C CA . VAL A 1 95 ? 11.953 -0.769 0.801 1.00 93.94 95 VAL A CA 1
ATOM 731 C C . VAL A 1 95 ? 12.165 0.475 1.656 1.00 93.94 95 VAL A C 1
ATOM 733 O O . VAL A 1 95 ? 11.210 1.144 2.059 1.00 93.94 95 VAL A O 1
ATOM 736 N N . ARG A 1 96 ? 13.432 0.786 1.947 1.00 92.00 96 ARG A N 1
ATOM 737 C CA . ARG A 1 96 ? 13.834 1.894 2.838 1.00 92.00 96 ARG A CA 1
ATOM 738 C C . ARG A 1 96 ? 14.498 3.062 2.111 1.00 92.00 96 ARG A C 1
ATOM 740 O O . ARG A 1 96 ? 14.477 4.176 2.628 1.00 92.00 96 ARG A O 1
ATOM 747 N N . ALA A 1 97 ? 15.067 2.812 0.938 1.00 86.19 97 ALA A N 1
ATOM 748 C CA . ALA A 1 97 ? 15.727 3.804 0.096 1.00 86.19 97 ALA A CA 1
ATOM 749 C C . ALA A 1 97 ? 14.852 4.166 -1.116 1.00 86.19 97 ALA A C 1
ATOM 751 O O . ALA A 1 97 ? 13.827 3.525 -1.344 1.00 86.19 97 ALA A O 1
ATOM 752 N N . GLY A 1 98 ? 15.235 5.222 -1.833 1.00 83.81 98 GLY A N 1
ATOM 753 C CA . GLY A 1 98 ? 14.550 5.666 -3.047 1.00 83.81 98 GLY A CA 1
ATOM 754 C C . GLY A 1 98 ? 13.480 6.744 -2.860 1.00 83.81 98 GLY A C 1
ATOM 755 O O . GLY A 1 98 ? 13.350 7.319 -1.763 1.00 83.81 98 GLY A O 1
ATOM 756 N N . PRO A 1 99 ? 12.695 7.029 -3.915 1.00 84.06 99 PRO A N 1
ATOM 757 C CA . PRO A 1 99 ? 11.638 8.026 -3.883 1.00 84.06 99 PRO A CA 1
ATOM 758 C C . PRO A 1 99 ? 10.595 7.746 -2.796 1.00 84.06 99 PRO A C 1
ATOM 760 O O . PRO A 1 99 ? 10.283 6.601 -2.454 1.00 84.06 99 PRO A O 1
ATOM 763 N N . MET A 1 10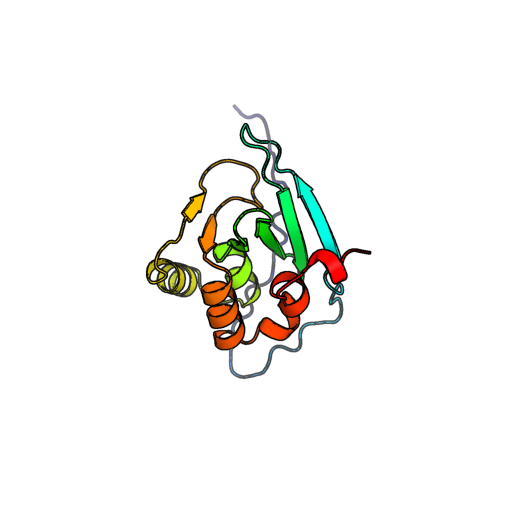0 ? 10.007 8.811 -2.247 1.00 86.81 100 MET A N 1
ATOM 764 C CA . MET A 1 100 ? 9.093 8.719 -1.101 1.00 86.81 100 MET A CA 1
ATOM 765 C C . MET A 1 100 ? 7.839 7.876 -1.383 1.00 86.81 100 MET A C 1
ATOM 767 O O . MET A 1 100 ? 7.309 7.236 -0.470 1.00 86.81 100 MET A O 1
ATOM 771 N N . TYR A 1 101 ? 7.381 7.836 -2.636 1.00 82.44 101 TYR A N 1
ATOM 772 C CA . TYR A 1 101 ? 6.243 7.021 -3.068 1.00 82.44 101 TYR A CA 1
ATOM 773 C C . TYR A 1 101 ? 6.581 5.519 -3.178 1.00 82.44 101 TYR A C 1
ATOM 775 O O . TYR A 1 101 ? 5.688 4.684 -3.046 1.00 82.44 101 TYR A O 1
ATOM 783 N N . VAL A 1 102 ? 7.864 5.162 -3.324 1.00 88.75 102 VAL A N 1
ATOM 784 C CA . VAL A 1 102 ? 8.341 3.768 -3.406 1.00 88.75 102 VAL A CA 1
ATOM 785 C C . VAL A 1 102 ? 8.661 3.192 -2.025 1.00 88.75 102 VAL A C 1
ATOM 787 O O . VAL A 1 102 ? 8.425 2.008 -1.777 1.00 88.75 102 VAL A O 1
ATOM 790 N N . LYS A 1 103 ? 9.155 4.019 -1.096 1.00 92.62 103 LYS A N 1
ATOM 791 C CA . LYS A 1 103 ? 9.455 3.605 0.284 1.00 92.62 103 LYS A CA 1
ATOM 792 C C . LYS A 1 103 ? 8.225 3.000 0.979 1.00 92.62 103 LYS A C 1
ATOM 794 O O . LYS A 1 103 ? 7.112 3.529 0.887 1.00 92.62 103 LYS A O 1
ATOM 799 N N . GLY A 1 104 ? 8.432 1.908 1.716 1.00 96.25 104 GLY A N 1
ATOM 800 C CA . GLY A 1 104 ? 7.384 1.222 2.476 1.00 96.25 104 GLY A CA 1
ATOM 801 C C . GLY A 1 104 ? 7.478 -0.302 2.437 1.00 96.25 104 G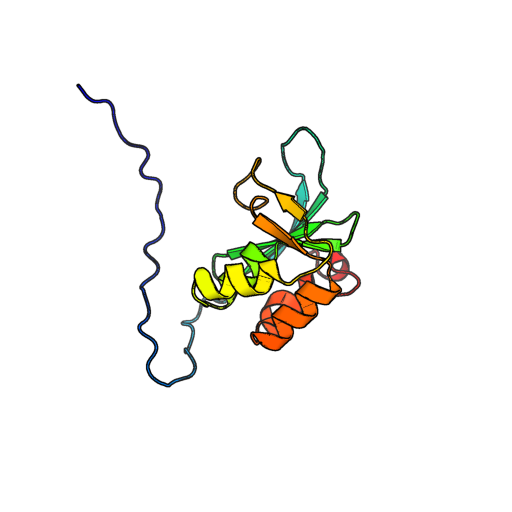LY A C 1
ATOM 802 O O . GLY A 1 104 ? 8.464 -0.882 1.983 1.00 96.25 104 GLY A O 1
ATOM 803 N N . VAL A 1 105 ? 6.429 -0.950 2.945 1.00 98.19 105 VAL A N 1
ATOM 804 C CA . VAL A 1 105 ? 6.260 -2.403 2.888 1.00 98.19 105 VAL A CA 1
ATOM 805 C C . VAL A 1 105 ? 5.471 -2.764 1.638 1.00 98.19 105 VAL A C 1
ATOM 807 O O . VAL A 1 105 ? 4.315 -2.368 1.483 1.00 98.19 105 VAL A O 1
ATOM 810 N N . TRP A 1 106 ? 6.090 -3.550 0.775 1.00 98.19 106 TRP A N 1
ATOM 811 C CA . TRP A 1 106 ? 5.507 -4.129 -0.419 1.00 98.19 106 TRP A CA 1
ATOM 812 C C . TRP A 1 106 ? 4.979 -5.526 -0.111 1.00 98.19 106 TRP A C 1
ATOM 814 O O . TRP A 1 106 ? 5.644 -6.322 0.552 1.00 98.19 106 TRP A O 1
ATOM 824 N N . ILE A 1 107 ? 3.767 -5.819 -0.568 1.00 98.69 107 ILE A N 1
ATOM 825 C CA . ILE A 1 107 ? 3.058 -7.068 -0.282 1.00 98.69 107 ILE A CA 1
ATOM 826 C C . ILE A 1 107 ? 2.508 -7.686 -1.573 1.00 98.69 107 ILE A C 1
ATOM 828 O O . ILE A 1 107 ? 2.173 -6.941 -2.496 1.00 98.69 107 ILE A O 1
ATOM 832 N N . PRO A 1 108 ? 2.356 -9.021 -1.641 1.00 98.31 108 PRO A N 1
ATOM 833 C CA . PRO A 1 108 ? 1.723 -9.678 -2.782 1.00 98.31 108 PRO A CA 1
ATOM 834 C C . PRO A 1 108 ? 0.317 -9.133 -3.071 1.00 98.31 108 PRO A C 1
ATOM 836 O O . PRO A 1 108 ? -0.428 -8.821 -2.136 1.00 98.31 108 PRO A O 1
ATOM 839 N N . LEU A 1 109 ? -0.078 -9.104 -4.350 1.00 98.38 109 LEU A N 1
ATOM 840 C CA . LEU A 1 109 ? -1.393 -8.623 -4.799 1.00 98.38 109 LEU A CA 1
ATOM 841 C C . LEU A 1 109 ? -2.561 -9.248 -4.023 1.00 98.38 109 LEU A C 1
ATOM 843 O O . LEU A 1 109 ? -3.473 -8.539 -3.607 1.00 98.38 109 LEU A O 1
ATOM 847 N N . THR A 1 110 ? -2.517 -10.558 -3.770 1.00 98.12 110 THR A N 1
ATOM 848 C CA . THR A 1 110 ? -3.558 -11.275 -3.016 1.00 98.12 110 THR A CA 1
ATOM 849 C C . THR A 1 110 ? -3.745 -10.704 -1.609 1.00 98.12 110 THR A C 1
ATOM 851 O O . THR A 1 110 ? -4.872 -10.471 -1.175 1.00 98.12 110 THR A O 1
ATOM 854 N N . ASN A 1 111 ? -2.646 -10.396 -0.914 1.00 98.56 111 ASN A N 1
ATOM 855 C CA . ASN A 1 111 ? -2.691 -9.781 0.412 1.00 98.56 111 ASN A CA 1
ATOM 856 C C . ASN A 1 111 ? -3.179 -8.329 0.340 1.00 98.56 111 ASN A C 1
ATOM 858 O O . ASN A 1 111 ? -3.939 -7.893 1.201 1.00 98.56 111 ASN A O 1
ATOM 862 N N . ALA A 1 112 ? -2.787 -7.586 -0.699 1.00 98.44 112 ALA A N 1
ATOM 863 C CA . ALA A 1 112 ? -3.277 -6.229 -0.923 1.00 98.44 112 ALA A CA 1
ATOM 864 C C . ALA A 1 112 ? -4.796 -6.199 -1.152 1.00 98.44 112 ALA A C 1
ATOM 866 O O . ALA A 1 112 ? -5.475 -5.378 -0.540 1.00 98.44 112 ALA A O 1
ATOM 867 N N . ARG A 1 113 ? -5.345 -7.128 -1.950 1.00 98.38 113 ARG A N 1
ATOM 868 C CA . ARG A 1 113 ? -6.797 -7.298 -2.143 1.00 98.38 113 ARG A CA 1
ATOM 869 C C . ARG A 1 113 ? -7.505 -7.639 -0.833 1.00 98.38 113 ARG A C 1
ATOM 871 O O . ARG A 1 113 ? -8.514 -7.018 -0.513 1.00 98.38 113 ARG A O 1
ATOM 878 N N . ALA A 1 114 ? -6.953 -8.571 -0.054 1.00 97.94 114 ALA A N 1
ATOM 879 C CA . ALA A 1 114 ? -7.516 -8.948 1.241 1.00 97.94 114 ALA A CA 1
ATOM 880 C C . ALA A 1 114 ? -7.556 -7.763 2.223 1.00 97.94 114 ALA A C 1
ATOM 882 O O . ALA A 1 114 ? -8.574 -7.534 2.875 1.00 97.94 114 ALA A O 1
ATOM 883 N N . LEU A 1 115 ? -6.481 -6.969 2.299 1.00 97.75 115 LEU A N 1
ATOM 884 C CA . LEU A 1 115 ? -6.457 -5.752 3.113 1.00 97.75 115 LEU A CA 1
ATOM 885 C C . LEU A 1 115 ? -7.428 -4.693 2.578 1.00 97.75 115 LEU A C 1
ATOM 887 O O . LEU A 1 115 ? -8.157 -4.101 3.367 1.00 97.75 115 LEU A O 1
ATOM 891 N N . ALA A 1 116 ? -7.483 -4.479 1.263 1.00 96.56 116 ALA A N 1
ATOM 892 C CA . ALA A 1 116 ? -8.391 -3.507 0.662 1.00 96.56 116 ALA A CA 1
ATOM 893 C C . ALA A 1 116 ? -9.865 -3.842 0.931 1.00 96.56 116 ALA A C 1
ATOM 895 O O . ALA A 1 116 ? -10.636 -2.941 1.243 1.00 96.56 116 ALA A O 1
ATOM 896 N N . GLY A 1 117 ? -10.245 -5.123 0.870 1.00 95.75 117 GLY A N 1
ATOM 897 C CA . GLY A 1 117 ? -11.582 -5.576 1.258 1.00 95.75 117 GLY A CA 1
ATOM 898 C C . GLY A 1 117 ? -11.839 -5.417 2.758 1.00 95.75 117 GLY A C 1
ATOM 899 O O . GLY A 1 117 ? -12.870 -4.890 3.157 1.00 95.75 117 GLY A O 1
ATOM 900 N N . ARG A 1 118 ? -10.873 -5.797 3.606 1.00 96.06 118 ARG A N 1
ATOM 901 C CA . ARG A 1 118 ? -10.993 -5.683 5.071 1.00 96.06 118 ARG A CA 1
ATOM 902 C C . ARG A 1 118 ? -11.181 -4.243 5.561 1.00 96.06 118 ARG A C 1
ATOM 904 O O . ARG A 1 118 ? -11.841 -4.043 6.576 1.00 96.06 118 ARG A O 1
ATOM 911 N N . TYR A 1 119 ? -10.557 -3.273 4.897 1.00 94.88 119 TYR A N 1
ATOM 912 C CA . TYR A 1 119 ? -10.618 -1.852 5.259 1.00 94.88 119 TYR A CA 1
ATOM 913 C C . TYR A 1 119 ? -11.538 -1.027 4.343 1.00 94.88 119 TYR A C 1
ATOM 915 O O . TYR A 1 119 ? -11.470 0.195 4.388 1.00 94.88 119 TYR A O 1
ATOM 923 N N . ASP A 1 120 ? -12.370 -1.682 3.527 1.00 93.12 120 ASP A N 1
ATOM 924 C CA . ASP A 1 120 ? -13.372 -1.056 2.651 1.00 93.12 120 ASP A CA 1
ATOM 925 C C . ASP A 1 120 ? -12.820 0.021 1.689 1.00 93.12 120 ASP A C 1
ATOM 927 O O . ASP A 1 120 ? -13.417 1.064 1.442 1.00 93.12 120 ASP A O 1
ATOM 931 N N . VAL A 1 121 ? -11.640 -0.236 1.116 1.00 92.94 121 VAL A N 1
ATOM 932 C CA . VAL A 1 121 ? -10.994 0.640 0.114 1.00 92.94 121 VAL A CA 1
ATOM 933 C C . VAL A 1 121 ? -10.851 -0.028 -1.255 1.00 92.94 121 VAL A C 1
ATOM 935 O O . VAL A 1 121 ? -10.150 0.477 -2.135 1.00 92.94 121 VAL A O 1
ATOM 938 N N . LEU A 1 122 ? -11.522 -1.164 -1.471 1.00 91.88 122 LEU A N 1
ATOM 939 C CA . LEU A 1 122 ? -11.471 -1.886 -2.744 1.00 91.88 122 LEU A CA 1
ATOM 940 C C . LEU A 1 122 ? -12.068 -1.062 -3.894 1.00 91.88 122 LEU A C 1
ATOM 942 O O . LEU A 1 122 ? -11.476 -1.023 -4.968 1.00 91.88 122 LEU A O 1
ATOM 946 N N . ASN A 1 123 ? -13.171 -0.344 -3.661 1.00 88.19 123 ASN A N 1
ATOM 947 C CA . ASN A 1 123 ? -13.790 0.525 -4.672 1.00 88.19 123 ASN A CA 1
ATOM 948 C C . ASN A 1 123 ? -12.841 1.641 -5.134 1.00 88.19 123 ASN A C 1
ATOM 950 O O . ASN A 1 123 ? -12.792 1.980 -6.313 1.00 88.19 123 ASN A O 1
ATOM 954 N N . CYS A 1 124 ? -12.038 2.169 -4.210 1.00 88.12 124 CYS A N 1
ATOM 955 C CA . CYS A 1 124 ? -11.045 3.202 -4.483 1.00 88.12 124 CYS A CA 1
ATOM 956 C C . CYS A 1 124 ? -9.840 2.662 -5.269 1.00 88.12 124 CYS A C 1
ATOM 958 O O . CYS A 1 124 ? -9.300 3.345 -6.134 1.00 88.12 124 CYS A O 1
ATOM 960 N N . LEU A 1 125 ? -9.410 1.433 -4.972 1.00 92.44 125 LEU A N 1
ATOM 961 C CA . LEU A 1 125 ? -8.165 0.857 -5.491 1.00 92.44 125 LEU A CA 1
ATOM 962 C C . LEU A 1 125 ? -8.376 -0.189 -6.593 1.00 92.44 125 LEU A C 1
ATOM 964 O O . LEU A 1 125 ? -7.402 -0.744 -7.102 1.00 92.44 125 LEU A O 1
ATOM 968 N N . GLY A 1 126 ? -9.625 -0.455 -6.981 1.00 91.44 126 GLY A N 1
ATOM 969 C CA . GLY A 1 126 ? -10.004 -1.565 -7.855 1.00 91.44 126 GLY A CA 1
ATOM 970 C C . GLY A 1 126 ? -9.238 -1.601 -9.175 1.00 91.44 126 GLY A C 1
ATOM 971 O O . GLY A 1 126 ? -8.763 -2.662 -9.561 1.00 91.44 126 GLY A O 1
ATOM 972 N N . ARG A 1 127 ? -9.015 -0.444 -9.817 1.00 93.25 127 ARG A N 1
ATOM 973 C CA . ARG A 1 127 ? -8.247 -0.346 -11.077 1.00 93.25 127 ARG A CA 1
ATOM 974 C C . ARG A 1 127 ? -6.794 -0.808 -10.919 1.00 93.25 127 ARG A C 1
ATOM 976 O O . ARG A 1 127 ? -6.294 -1.566 -11.740 1.00 93.25 127 ARG A O 1
ATOM 983 N N . LEU A 1 128 ? -6.129 -0.411 -9.831 1.00 94.88 128 LEU A N 1
ATOM 984 C CA . LEU A 1 128 ? -4.748 -0.820 -9.536 1.00 94.88 128 LEU A CA 1
ATOM 985 C C . LEU A 1 128 ? -4.664 -2.296 -9.109 1.00 94.88 128 LEU A C 1
ATOM 987 O O . LEU A 1 128 ? -3.672 -2.983 -9.373 1.00 94.88 128 LEU A O 1
ATOM 991 N N . LEU A 1 129 ? -5.702 -2.780 -8.421 1.00 96.38 129 LEU A N 1
ATOM 992 C CA . LEU A 1 129 ? -5.778 -4.135 -7.882 1.00 96.38 129 LEU A CA 1
ATOM 993 C C . LEU A 1 129 ? -6.405 -5.149 -8.846 1.00 96.38 129 LEU A C 1
ATOM 995 O O . LEU A 1 129 ? -6.429 -6.327 -8.498 1.00 96.38 129 LEU A O 1
ATOM 999 N N . ALA A 1 130 ? -6.881 -4.741 -10.025 1.00 95.19 130 ALA A N 1
ATOM 1000 C CA . ALA A 1 130 ? -7.408 -5.621 -11.070 1.00 95.19 130 ALA A CA 1
ATOM 1001 C C . ALA A 1 130 ? -6.351 -6.629 -11.545 1.00 95.19 130 ALA A C 1
ATOM 1003 O O . ALA A 1 130 ? -5.167 -6.444 -11.288 1.00 95.19 130 ALA A O 1
ATOM 1004 N N . ASP A 1 131 ? -6.732 -7.716 -12.216 1.00 95.44 131 ASP A N 1
ATOM 1005 C CA . ASP A 1 131 ? -5.728 -8.665 -12.729 1.00 95.44 131 ASP A CA 1
ATOM 1006 C C . ASP A 1 131 ? -4.779 -7.976 -13.721 1.00 95.44 131 ASP A C 1
ATOM 1008 O O . ASP A 1 131 ? -3.560 -8.101 -13.595 1.00 95.44 131 ASP A O 1
ATOM 1012 N N . ASP A 1 132 ? -5.346 -7.134 -14.586 1.00 92.19 132 ASP A N 1
ATOM 1013 C CA . ASP A 1 132 ? -4.643 -6.319 -15.574 1.00 92.19 132 ASP A CA 1
ATOM 1014 C C . ASP A 1 132 ? -4.967 -4.823 -15.382 1.00 92.19 132 ASP A C 1
ATOM 1016 O O . ASP A 1 132 ? -5.986 -4.340 -15.885 1.00 92.19 132 ASP A O 1
ATOM 1020 N N . PRO A 1 133 ? -4.125 -4.073 -14.641 1.00 90.50 133 PRO A N 1
ATOM 1021 C CA . PRO A 1 133 ? -4.274 -2.626 -14.498 1.00 90.50 133 PRO A CA 1
ATOM 1022 C C . PRO A 1 133 ? -4.080 -1.863 -15.811 1.00 90.50 133 PRO A C 1
ATOM 1024 O O . PRO A 1 133 ? -4.593 -0.756 -15.940 1.00 90.50 133 PRO A O 1
ATOM 1027 N N . GLY A 1 134 ? -3.364 -2.435 -16.787 1.00 87.88 134 GLY A N 1
ATOM 1028 C CA . GLY A 1 134 ? -3.041 -1.772 -18.052 1.00 87.88 134 GLY A CA 1
ATOM 1029 C C . GLY A 1 134 ? -4.275 -1.346 -18.847 1.00 87.88 134 GLY A C 1
ATOM 1030 O O . GLY A 1 134 ? -4.230 -0.346 -19.551 1.00 87.88 134 GLY A O 1
ATOM 1031 N N . ARG A 1 135 ? -5.407 -2.036 -18.661 1.00 89.62 135 ARG A N 1
ATOM 1032 C CA . ARG A 1 135 ? -6.708 -1.704 -19.276 1.00 89.62 135 ARG A CA 1
ATOM 1033 C C . ARG A 1 135 ? -7.311 -0.378 -18.822 1.00 89.62 135 ARG A C 1
ATOM 1035 O O . ARG A 1 135 ? -8.307 0.051 -19.391 1.00 89.62 135 ARG A O 1
ATOM 1042 N N . TYR A 1 136 ? -6.757 0.219 -17.772 1.00 84.50 136 TYR A N 1
ATOM 1043 C CA . TYR A 1 136 ? -7.206 1.489 -17.212 1.00 84.50 136 TYR A CA 1
ATOM 1044 C C . TYR A 1 136 ? -6.163 2.600 -17.380 1.00 84.50 136 TYR A C 1
ATOM 1046 O O . TYR A 1 136 ? -6.268 3.618 -16.698 1.00 84.50 136 TYR A O 1
ATOM 1054 N N . LEU A 1 137 ? -5.133 2.377 -18.204 1.00 82.19 137 LEU A N 1
ATOM 1055 C CA . LEU A 1 137 ? -4.243 3.438 -18.660 1.00 82.19 137 LEU A CA 1
ATOM 1056 C C . LEU A 1 137 ? -4.949 4.185 -19.796 1.00 82.19 137 LEU A C 1
ATOM 1058 O O . LEU A 1 137 ? -5.383 3.547 -20.755 1.00 82.19 137 LEU A O 1
ATOM 1062 N N . ASP A 1 138 ? -5.088 5.500 -19.638 1.00 65.94 138 ASP A N 1
ATOM 1063 C CA . ASP A 1 138 ? -5.599 6.409 -20.672 1.00 65.94 138 ASP A CA 1
ATOM 1064 C C . ASP A 1 138 ? -4.512 6.741 -21.712 1.00 65.94 138 ASP A C 1
ATOM 1066 O O . ASP A 1 138 ? -3.318 6.818 -21.324 1.00 65.94 138 ASP A O 1
#

InterPro domains:
  IPR003163 Transcription regulator HTH, APSES-type DNA-binding domain [PS51299] (34-138)
  IPR018004 KilA/APSES-type HTH, DNA-binding [SM01252] (54-134)
  IPR029790 EFG1/Phd1/StuA family [PTHR47792] (48-125)
  IPR036887 HTH APSES-type DNA-binding domain superfamily [G3DSA:3.10.260.10] (39-137)
  IPR036887 HTH APSES-type DNA-binding domain superfamily [SSF54616] (43-132)

Secondary structure (DSSP, 8-state):
-------------------SS-----S---PPEEEEEE-SSSS--EEEEEEETTEEEEEETTT--EEHHHHHHTTT--HHHHHHHHHT-TT-EEE-SS-TTT-EEEE-HHHHHHHHHHTT-HHHHHHHHSS-GGGG--

Sequence (138 aa):
MDHHAHNELLAEHPILTYSGGVPAYPVSVRVGSLTLGVSEDNARIDLYRLDINGYTVCRRVRDNYVNGTKLLNTTGITRGKRDAALKTIPGRDVVRAGPMYVKGVWIPLTNARALAGRYDVLNCLGRLLADDPGRYLD